Protein AF-A0A1J3HFA8-F1 (afdb_monomer_lite)

Foldseek 3Di:
DQEDDDDLWDWDWDWDADDPVSPDTDIDIDTADSPDSVPDDDDDDDDPPPPDDPVCCCAPNAHQKHFDDDDDPPDDTHIDGDPRHPD

Organism: Noccaea caerulescens (NCBI:txid107243)

InterPro domains:
  IPR001563 Peptidase S10, serine carboxypeptidase [PF00450] (1-87)
  IPR001563 Peptidase S10, serine carboxypeptidase [PTHR11802] (8-87)
  IPR029058 Alpha/Beta hydrolase fold [G3DSA:3.40.50.1820] (1-87)
  IPR029058 Alpha/Beta hydrolase fold [SSF53474] (1-87)

Radius of gyration: 14.94 Å; chains: 1; bounding box: 44×30×34 Å

Secondary structure (DSSP, 8-state):
--SSSS-SS-EEEEEEEESTT--EEEEEEEE--SS-TTTSPP------TTT--THHHHHHTSSSEEE------SSPPPEEE-SS---

Structure (mmCIF, N/CA/C/O backbone):
data_AF-A0A1J3HFA8-F1
#
_entry.id   AF-A0A1J3HFA8-F1
#
loop_
_atom_site.group_PDB
_atom_site.id
_atom_site.type_symbol
_atom_site.label_atom_id
_atom_site.label_alt_id
_atom_site.label_comp_id
_atom_site.label_asym_id
_atom_site.label_entity_id
_atom_site.label_seq_id
_atom_site.pdbx_PDB_ins_code
_atom_site.Cartn_x
_atom_site.Cartn_y
_atom_site.Cartn_z
_atom_site.occupancy
_atom_site.B_iso_or_equiv
_atom_site.auth_seq_id
_atom_site.auth_comp_id
_atom_site.auth_asym_id
_atom_site.auth_atom_id
_atom_site.pdbx_PDB_model_num
ATOM 1 N N . PRO A 1 1 ? 4.088 -11.969 -2.740 1.00 88.81 1 PRO A N 1
ATOM 2 C CA . PRO A 1 1 ? 5.251 -12.706 -3.298 1.00 88.81 1 PRO A CA 1
ATOM 3 C C . PRO A 1 1 ? 6.536 -11.908 -3.074 1.00 88.81 1 PRO A C 1
ATOM 5 O O . PRO A 1 1 ? 6.440 -10.690 -2.992 1.00 88.81 1 PRO A O 1
ATOM 8 N N . GLY A 1 2 ? 7.693 -12.563 -2.959 1.00 93.38 2 GLY A N 1
ATOM 9 C CA . GLY A 1 2 ? 8.981 -11.880 -2.764 1.00 93.38 2 GLY A CA 1
ATOM 10 C C . GLY A 1 2 ? 9.386 -11.648 -1.305 1.00 93.38 2 GLY A C 1
ATOM 11 O O . GLY A 1 2 ? 10.562 -11.434 -1.046 1.00 93.38 2 GLY A O 1
ATOM 12 N N . PHE A 1 3 ? 8.458 -11.743 -0.351 1.00 95.69 3 PHE A N 1
ATOM 13 C CA . PHE A 1 3 ? 8.778 -11.777 1.079 1.00 95.69 3 PHE A CA 1
ATOM 14 C C . PHE A 1 3 ? 9.046 -13.219 1.530 1.00 95.69 3 PHE A C 1
ATOM 16 O O . PHE A 1 3 ? 8.367 -14.143 1.071 1.00 95.69 3 PHE A O 1
ATOM 23 N N . GLU A 1 4 ? 10.029 -13.416 2.406 1.00 95.19 4 GLU A N 1
ATOM 24 C CA . GLU A 1 4 ? 10.367 -14.734 2.946 1.00 95.19 4 GLU A CA 1
ATOM 25 C C . GLU A 1 4 ? 9.440 -15.086 4.120 1.00 95.19 4 GLU A C 1
ATOM 27 O O . GLU A 1 4 ? 9.505 -14.478 5.184 1.00 95.19 4 GLU A O 1
ATOM 32 N N . GLY A 1 5 ? 8.575 -16.086 3.925 1.00 94.81 5 GLY A N 1
ATOM 33 C CA . GLY A 1 5 ? 7.620 -16.535 4.942 1.00 94.81 5 GLY A CA 1
ATOM 34 C C . GLY A 1 5 ? 6.268 -15.801 4.910 1.00 94.81 5 GLY A C 1
ATOM 35 O O . GLY A 1 5 ? 5.941 -15.136 3.921 1.00 94.81 5 GLY A O 1
ATOM 36 N N . PRO A 1 6 ? 5.427 -15.981 5.947 1.00 94.94 6 PRO A N 1
ATOM 37 C CA . PRO A 1 6 ? 4.166 -15.255 6.075 1.00 94.94 6 PRO A CA 1
ATOM 38 C C . PRO A 1 6 ? 4.419 -13.769 6.350 1.00 94.94 6 PRO A C 1
ATOM 40 O O . PRO A 1 6 ? 5.428 -13.406 6.950 1.00 94.94 6 PRO A O 1
ATOM 43 N N . LEU A 1 7 ? 3.484 -12.912 5.936 1.00 95.31 7 LEU A N 1
ATOM 44 C CA . LEU A 1 7 ? 3.546 -11.489 6.265 1.00 95.31 7 LEU A CA 1
ATOM 45 C C . LEU A 1 7 ? 3.502 -11.298 7.793 1.00 95.31 7 LEU A C 1
ATOM 47 O O . LEU A 1 7 ? 2.699 -11.966 8.448 1.00 95.31 7 LEU A O 1
ATOM 51 N N . PRO A 1 8 ? 4.322 -10.396 8.363 1.00 93.38 8 PRO A N 1
ATOM 52 C CA . PRO A 1 8 ? 4.333 -10.136 9.803 1.00 93.38 8 PRO A CA 1
ATOM 53 C C . PRO A 1 8 ? 3.164 -9.249 10.269 1.00 93.38 8 PRO A C 1
ATOM 55 O O . PRO A 1 8 ? 3.069 -8.948 11.452 1.00 93.38 8 PRO A O 1
ATOM 58 N N . PHE A 1 9 ? 2.272 -8.859 9.355 1.00 95.62 9 PHE A N 1
ATOM 59 C CA . PHE A 1 9 ? 1.102 -8.015 9.589 1.00 95.62 9 PHE A CA 1
ATOM 60 C C . PHE A 1 9 ? -0.115 -8.556 8.832 1.00 95.62 9 PHE A C 1
ATOM 62 O O . PHE A 1 9 ? 0.005 -9.312 7.861 1.00 95.62 9 PHE A O 1
ATOM 69 N N . GLU A 1 10 ? -1.303 -8.131 9.255 1.00 97.62 10 GLU A N 1
ATOM 70 C CA . GLU A 1 10 ? -2.552 -8.431 8.563 1.00 97.62 10 GLU A CA 1
ATOM 71 C C . GLU A 1 10 ? -2.772 -7.443 7.413 1.00 97.62 10 GLU A C 1
ATOM 73 O O . GLU A 1 10 ? -2.855 -6.231 7.621 1.00 97.62 10 GLU A O 1
ATOM 78 N N . LEU A 1 11 ? -2.875 -7.981 6.197 1.00 97.12 11 LEU A N 1
ATOM 79 C CA . LEU A 1 11 ? -3.111 -7.235 4.967 1.00 97.12 11 LEU A CA 1
ATOM 80 C C . LEU A 1 11 ? -4.425 -7.678 4.333 1.00 97.12 11 LEU A C 1
ATOM 82 O O . LEU A 1 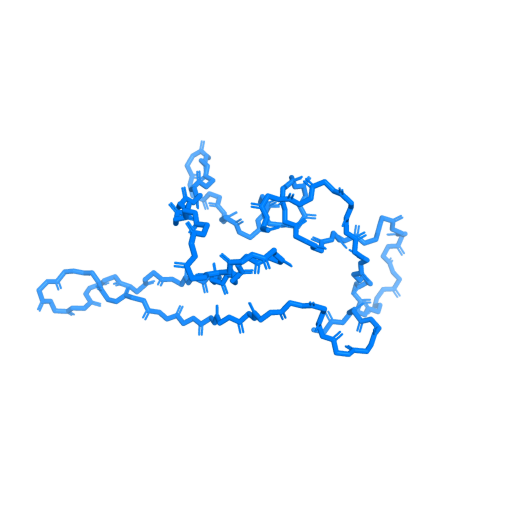11 ? -4.624 -8.860 4.052 1.00 97.12 11 LEU A O 1
ATOM 86 N N . GLU A 1 12 ? -5.262 -6.705 4.012 1.00 98.06 12 GLU A N 1
ATOM 87 C CA . GLU A 1 12 ? -6.457 -6.876 3.202 1.00 98.06 12 GLU A CA 1
ATOM 88 C C . GLU A 1 12 ? -6.341 -6.025 1.936 1.00 98.06 12 GLU A C 1
ATOM 90 O O . GLU A 1 12 ? -5.855 -4.894 1.954 1.00 98.06 12 GLU A O 1
ATOM 95 N N . THR A 1 13 ? -6.789 -6.570 0.811 1.00 98.19 13 THR A N 1
ATOM 96 C CA . THR A 1 13 ? -6.833 -5.851 -0.465 1.00 98.19 13 THR A CA 1
ATOM 97 C C . THR A 1 13 ? -8.183 -6.054 -1.116 1.00 98.19 13 THR A C 1
ATOM 99 O O . THR A 1 13 ? -8.728 -7.158 -1.059 1.00 98.19 13 THR A O 1
ATOM 102 N N . GLY A 1 14 ? -8.686 -5.040 -1.803 1.00 98.25 14 GLY A N 1
ATOM 103 C CA . GLY A 1 14 ? -9.965 -5.131 -2.491 1.00 98.25 14 GLY A CA 1
ATOM 104 C C . GLY A 1 14 ? -10.227 -3.926 -3.376 1.00 98.25 14 GLY A C 1
ATOM 105 O O . GLY A 1 14 ? -9.332 -3.119 -3.630 1.00 98.25 14 GLY A O 1
ATOM 106 N N . TYR A 1 15 ? -11.470 -3.821 -3.835 1.00 97.44 15 TYR A N 1
ATOM 107 C CA . TYR A 1 15 ? -11.959 -2.695 -4.619 1.00 97.44 15 TYR A CA 1
ATOM 108 C C . TYR A 1 15 ? -13.125 -2.027 -3.895 1.00 97.44 15 TYR A C 1
ATOM 110 O O . TYR A 1 15 ? -13.962 -2.705 -3.300 1.00 97.44 15 TYR A O 1
ATOM 118 N N . ILE A 1 16 ? -13.161 -0.699 -3.951 1.00 96.06 16 IL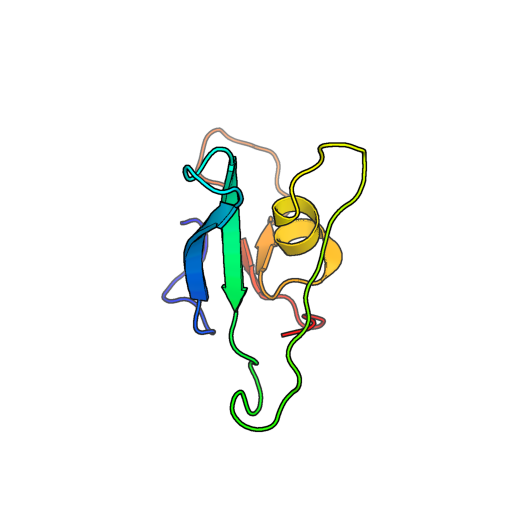E A N 1
ATOM 119 C CA . ILE A 1 16 ? -14.276 0.125 -3.490 1.00 96.06 16 ILE A CA 1
ATOM 120 C C . ILE A 1 16 ? -14.895 0.784 -4.720 1.00 96.06 16 ILE A C 1
ATOM 122 O O . ILE A 1 16 ? -14.210 1.513 -5.444 1.00 96.06 16 ILE A O 1
ATOM 126 N N . SER A 1 17 ? -16.183 0.530 -4.938 1.00 96.88 17 SER A N 1
ATOM 127 C CA . SER A 1 17 ? -16.969 1.197 -5.970 1.00 96.88 17 SER A CA 1
ATOM 128 C C . SER A 1 17 ? -17.266 2.646 -5.606 1.00 96.88 17 SER A C 1
ATOM 130 O O . SER A 1 17 ? -17.620 2.951 -4.466 1.00 96.88 17 SER A O 1
ATOM 132 N N . ILE A 1 18 ? -17.163 3.541 -6.585 1.00 94.88 18 ILE A N 1
ATOM 133 C CA . ILE A 1 18 ? -17.466 4.964 -6.442 1.00 94.88 18 ILE A CA 1
ATOM 134 C C . ILE A 1 18 ? -18.316 5.410 -7.633 1.00 94.88 18 ILE A C 1
ATOM 136 O O . ILE A 1 18 ? -17.967 5.144 -8.782 1.00 94.88 18 ILE A O 1
ATOM 140 N N . GLY A 1 19 ? -19.410 6.115 -7.335 1.00 94.88 19 GLY A N 1
ATOM 141 C CA . GLY A 1 19 ? -20.430 6.531 -8.304 1.00 94.88 19 GLY A CA 1
ATOM 142 C C . GLY A 1 19 ? -21.752 5.784 -8.108 1.00 94.88 19 GLY A C 1
ATOM 143 O O . GLY A 1 19 ? -21.800 4.783 -7.398 1.00 94.88 19 GLY A O 1
ATOM 144 N N . GLU A 1 20 ? -22.832 6.288 -8.710 1.00 88.62 20 GLU A N 1
ATOM 145 C CA . GLU A 1 20 ? -24.179 5.700 -8.575 1.00 88.62 20 GLU A CA 1
ATOM 146 C C . GLU A 1 20 ? -24.301 4.325 -9.260 1.00 88.62 20 GLU A C 1
ATOM 148 O O . GLU A 1 20 ? -25.126 3.511 -8.852 1.00 88.62 20 GLU A O 1
ATOM 153 N N . GLU A 1 21 ? -23.443 4.043 -10.247 1.00 90.44 21 GLU A N 1
ATOM 154 C CA . GLU A 1 21 ? -23.417 2.790 -11.017 1.00 90.44 21 GLU A CA 1
ATOM 155 C C . GLU A 1 21 ? -22.033 2.116 -11.007 1.00 90.44 21 GLU A C 1
ATOM 157 O O . GLU A 1 21 ? -21.599 1.553 -12.010 1.00 90.44 21 GLU A O 1
ATOM 162 N N . ASP A 1 22 ? -21.306 2.193 -9.886 1.00 90.19 22 ASP A N 1
ATOM 163 C CA . ASP A 1 22 ? -19.978 1.572 -9.744 1.00 90.19 22 ASP A CA 1
ATOM 164 C C . ASP A 1 22 ? -18.953 2.031 -10.812 1.00 90.19 22 ASP A C 1
ATOM 166 O O . ASP A 1 22 ? -18.016 1.296 -11.143 1.00 90.19 22 ASP A O 1
ATOM 170 N N . GLU A 1 23 ? -19.121 3.255 -11.335 1.00 94.06 23 GLU A N 1
ATOM 171 C CA . GLU A 1 23 ? -18.380 3.823 -12.476 1.00 94.06 23 GLU A CA 1
ATOM 172 C C . GLU A 1 23 ? -16.857 3.733 -12.321 1.00 94.06 23 GLU A C 1
ATOM 174 O O . GLU A 1 23 ? -16.125 3.545 -13.297 1.00 94.06 23 GLU A O 1
ATOM 179 N N . VAL A 1 24 ? -16.374 3.874 -11.085 1.00 95.81 24 VAL A N 1
ATOM 180 C CA . VAL A 1 24 ? -14.958 3.784 -10.739 1.00 95.81 24 VAL A CA 1
ATOM 181 C C . VAL A 1 24 ? -14.753 2.720 -9.670 1.00 95.81 24 VAL A C 1
ATOM 183 O O . VAL A 1 24 ? -15.412 2.719 -8.635 1.00 95.81 24 VAL A O 1
ATOM 186 N N . GLN A 1 25 ? -13.767 1.854 -9.892 1.00 96.88 25 GLN A N 1
ATOM 187 C CA . GLN A 1 25 ? -13.301 0.866 -8.923 1.00 96.88 25 GLN A CA 1
ATOM 188 C C . GLN A 1 25 ? -11.933 1.287 -8.384 1.00 96.88 25 GLN A C 1
ATOM 190 O O . GLN A 1 25 ? -10.926 1.200 -9.090 1.00 96.88 25 GLN A O 1
ATOM 195 N N . MET A 1 26 ? -11.878 1.746 -7.134 1.00 96.50 26 MET A N 1
ATOM 196 C CA . MET A 1 26 ? -10.616 2.082 -6.473 1.00 96.50 26 MET A CA 1
ATOM 197 C C . MET A 1 26 ? -10.045 0.863 -5.757 1.00 96.50 26 MET A C 1
ATOM 199 O O . MET A 1 26 ? -10.653 0.339 -4.828 1.00 96.50 26 MET A O 1
ATOM 203 N N . PHE A 1 27 ? -8.859 0.428 -6.176 1.00 97.94 27 PHE A N 1
ATOM 204 C CA . PHE A 1 27 ? -8.120 -0.629 -5.494 1.00 97.94 27 PHE A CA 1
ATOM 205 C C . PHE A 1 27 ? -7.445 -0.103 -4.220 1.00 97.94 27 PHE A C 1
ATOM 207 O O . PHE A 1 27 ? -6.855 0.979 -4.249 1.00 97.94 27 PHE A O 1
ATOM 214 N N . TYR A 1 28 ? -7.467 -0.878 -3.133 1.00 97.94 28 TYR A N 1
ATOM 215 C CA . TYR A 1 28 ? -6.833 -0.504 -1.865 1.00 97.94 28 TYR A CA 1
ATOM 216 C C . TYR A 1 28 ? -5.909 -1.590 -1.299 1.00 97.94 28 TYR A C 1
ATOM 218 O O . TYR A 1 28 ? -6.107 -2.786 -1.517 1.00 97.94 28 TYR A O 1
ATOM 226 N N . TYR A 1 29 ? -4.930 -1.136 -0.510 1.00 98.06 29 TYR A N 1
ATOM 227 C CA . TYR A 1 29 ? -4.168 -1.938 0.446 1.00 98.06 29 TYR A CA 1
ATOM 228 C C . TYR A 1 29 ? -4.519 -1.438 1.850 1.00 98.06 29 TYR A C 1
ATOM 230 O O . TYR A 1 29 ? -4.277 -0.272 2.154 1.00 98.06 29 TYR A O 1
ATOM 238 N N . PHE A 1 30 ? -5.099 -2.293 2.687 1.00 98.12 30 PHE A N 1
ATOM 239 C CA . PHE A 1 30 ? -5.394 -1.995 4.085 1.00 98.12 30 PHE A CA 1
ATOM 240 C C . PHE A 1 30 ? -4.515 -2.864 4.973 1.00 98.12 30 PHE A C 1
ATOM 242 O O . PHE A 1 30 ? -4.587 -4.090 4.916 1.00 98.12 30 PHE A O 1
ATOM 249 N N . ILE A 1 31 ? -3.672 -2.222 5.773 1.00 98.12 31 ILE A N 1
ATOM 250 C CA . ILE A 1 31 ? -2.781 -2.892 6.713 1.00 98.12 31 ILE A CA 1
ATOM 251 C C . ILE A 1 31 ? -3.236 -2.500 8.108 1.00 98.12 31 ILE A C 1
ATOM 253 O O . ILE A 1 31 ? -3.337 -1.311 8.414 1.00 98.12 31 ILE A O 1
ATOM 257 N N . LYS A 1 32 ? -3.559 -3.499 8.931 1.00 98.25 32 LYS A N 1
ATOM 258 C CA . LYS A 1 32 ? -3.896 -3.259 10.337 1.00 98.25 32 LYS A CA 1
ATOM 259 C C . LYS A 1 32 ? -2.657 -2.793 11.082 1.00 98.25 32 LYS A C 1
ATOM 261 O O . LYS A 1 32 ? -1.550 -3.199 10.731 1.00 98.25 32 LYS A O 1
ATOM 266 N N . SER A 1 33 ? -2.861 -1.989 12.123 1.00 97.81 33 SER A N 1
ATOM 267 C CA . SER A 1 33 ? -1.728 -1.530 12.912 1.00 97.81 33 SER A CA 1
ATOM 268 C C . SER A 1 33 ? -0.947 -2.696 13.520 1.00 97.81 33 SER A C 1
ATOM 270 O O . SER A 1 33 ? -1.546 -3.661 14.004 1.00 97.81 33 SER A O 1
ATOM 272 N N . GLU A 1 34 ? 0.381 -2.591 13.505 1.00 95.75 34 GLU A N 1
ATOM 273 C CA . GLU A 1 34 ? 1.300 -3.585 14.069 1.00 95.75 34 GLU A CA 1
ATOM 274 C C . GLU A 1 34 ? 1.341 -3.534 15.612 1.00 95.75 34 GLU A C 1
ATOM 276 O O . GLU A 1 34 ? 1.895 -4.436 16.243 1.00 95.75 34 GLU A O 1
ATOM 281 N N . ASN A 1 35 ? 0.732 -2.509 16.231 1.00 95.38 35 ASN A N 1
ATOM 282 C CA . ASN A 1 35 ? 0.662 -2.327 17.683 1.00 95.38 35 ASN A CA 1
ATOM 283 C C . ASN A 1 35 ? -0.700 -2.741 18.279 1.00 95.38 35 ASN A C 1
ATOM 285 O O . ASN A 1 35 ? -0.835 -3.852 18.794 1.00 95.38 35 ASN A O 1
ATOM 289 N N . ASN A 1 36 ? -1.713 -1.870 18.247 1.00 97.06 36 ASN A N 1
ATOM 290 C CA . ASN A 1 36 ? -3.054 -2.156 18.754 1.00 97.06 36 ASN A CA 1
ATOM 291 C C . ASN A 1 36 ? -4.124 -1.688 17.753 1.00 97.06 36 ASN A C 1
ATOM 293 O O . ASN A 1 36 ? -4.686 -0.601 17.902 1.00 97.06 36 ASN A O 1
ATOM 297 N N . PRO A 1 37 ? -4.495 -2.530 16.771 1.00 97.00 37 PRO A N 1
ATOM 298 C CA . PRO A 1 37 ? -5.392 -2.139 15.685 1.00 97.00 37 PRO A CA 1
ATOM 299 C C . PRO A 1 37 ? -6.830 -1.812 16.117 1.00 97.00 37 PRO A C 1
ATOM 301 O O . PRO A 1 37 ? -7.612 -1.366 15.283 1.00 97.00 37 PRO A O 1
ATOM 304 N N . GLN A 1 38 ? -7.207 -2.061 17.377 1.00 97.38 38 GLN A N 1
ATOM 305 C CA . GLN A 1 38 ? -8.521 -1.682 17.911 1.00 97.38 38 GLN A CA 1
ATOM 306 C C . GLN A 1 38 ? -8.550 -0.253 18.474 1.00 97.38 38 GLN A C 1
ATOM 308 O O . GLN A 1 38 ? -9.624 0.336 18.554 1.00 97.38 38 GLN A O 1
ATOM 313 N N . GLU A 1 39 ? -7.395 0.293 18.860 1.00 98.44 39 GLU A N 1
ATOM 314 C CA . GLU A 1 39 ? -7.273 1.610 19.507 1.00 98.44 39 GLU A CA 1
ATOM 315 C C . GLU A 1 39 ? -6.493 2.616 18.647 1.00 98.44 39 GLU A C 1
ATOM 317 O O . GLU A 1 39 ? -6.718 3.824 18.739 1.00 98.44 39 GLU A O 1
ATOM 322 N N . ASP A 1 40 ? -5.574 2.128 17.810 1.00 98.44 40 ASP A N 1
ATOM 323 C CA . ASP A 1 40 ? -4.745 2.958 16.942 1.00 98.44 40 ASP A CA 1
ATOM 324 C C . ASP A 1 40 ? -5.584 3.584 15.803 1.00 98.44 40 ASP A C 1
ATOM 326 O O . ASP A 1 40 ? -6.573 3.002 15.342 1.00 98.44 40 ASP A O 1
ATOM 330 N N . PRO A 1 41 ? -5.244 4.805 15.346 1.00 98.25 41 PRO A N 1
ATOM 331 C CA . PRO A 1 41 ? -6.080 5.558 14.415 1.00 98.25 41 PRO A CA 1
ATOM 332 C C . PRO A 1 41 ? -6.084 4.969 12.998 1.00 98.25 41 PRO A C 1
ATOM 334 O O . PRO A 1 41 ? -5.119 4.359 12.545 1.00 98.25 41 PRO A O 1
ATOM 337 N N . LEU A 1 42 ? -7.145 5.266 12.241 1.00 97.88 42 LEU A N 1
ATOM 338 C CA . LEU A 1 42 ? -7.192 4.997 10.804 1.00 97.88 42 LEU A CA 1
ATOM 339 C C . LEU A 1 42 ? -6.473 6.106 10.020 1.00 97.88 42 LEU A C 1
ATOM 341 O O . LEU A 1 42 ? -6.840 7.279 10.115 1.00 97.88 42 LEU A O 1
ATOM 345 N N . LEU A 1 43 ? -5.502 5.722 9.189 1.00 97.50 43 LEU A N 1
ATOM 346 C CA . LEU A 1 43 ? -4.790 6.613 8.273 1.00 97.50 43 LEU A CA 1
ATOM 347 C C . LEU A 1 43 ? -5.123 6.268 6.815 1.00 97.50 43 LEU A C 1
ATOM 349 O O . LEU A 1 43 ? -4.999 5.120 6.398 1.00 97.50 43 LEU A O 1
ATOM 353 N N . ILE A 1 44 ? -5.488 7.277 6.020 1.00 97.38 44 ILE A N 1
ATOM 354 C CA . ILE A 1 44 ? -5.634 7.153 4.563 1.00 97.38 44 ILE A CA 1
ATOM 355 C C . ILE A 1 44 ? -4.453 7.856 3.898 1.00 97.38 44 ILE A C 1
ATOM 357 O O . ILE A 1 44 ? -4.222 9.042 4.136 1.00 97.38 44 ILE A O 1
ATOM 361 N N . TRP A 1 45 ? -3.734 7.136 3.036 1.00 97.69 45 TRP A N 1
ATOM 362 C CA . TRP A 1 45 ? -2.604 7.674 2.283 1.00 97.69 45 TRP A CA 1
ATOM 363 C C . TRP A 1 45 ? -2.877 7.700 0.777 1.00 97.69 45 TRP A C 1
ATOM 365 O O . TRP A 1 45 ? -3.220 6.684 0.166 1.00 97.69 45 TRP A O 1
ATOM 375 N N . LEU A 1 46 ? -2.686 8.869 0.165 1.00 96.88 46 LEU A N 1
ATOM 376 C CA . LEU A 1 46 ? -2.902 9.103 -1.261 1.00 96.88 46 LEU A CA 1
ATOM 377 C C . LEU A 1 46 ? -1.626 9.667 -1.883 1.00 96.88 46 LEU A C 1
ATOM 379 O O . LEU A 1 46 ? -1.243 10.805 -1.613 1.00 96.88 46 LEU A O 1
ATOM 383 N N . THR A 1 47 ? -0.976 8.878 -2.736 1.00 97.38 47 THR A N 1
ATOM 384 C CA . THR A 1 47 ? 0.161 9.361 -3.522 1.00 97.38 47 THR A CA 1
ATOM 385 C C . THR A 1 47 ? -0.330 10.298 -4.627 1.00 97.38 47 THR A C 1
ATOM 387 O O . THR A 1 47 ? -1.360 10.065 -5.256 1.00 97.38 47 THR A O 1
ATOM 390 N N . GLY A 1 48 ? 0.411 11.387 -4.844 1.00 95.25 48 GLY A N 1
ATOM 391 C CA . GLY A 1 48 ? 0.085 12.413 -5.833 1.00 95.25 48 GLY A CA 1
ATOM 392 C C . GLY A 1 48 ? 0.476 12.042 -7.269 1.00 95.25 48 GLY A C 1
ATOM 393 O O . GLY A 1 48 ? 0.146 10.979 -7.786 1.00 95.25 48 GLY A O 1
ATOM 394 N N . GLY A 1 49 ? 1.154 12.962 -7.954 1.00 91.75 49 GLY A N 1
ATOM 395 C CA . GLY A 1 49 ? 1.496 12.841 -9.371 1.00 91.75 49 GLY A CA 1
ATOM 396 C C . GLY A 1 49 ? 1.058 14.081 -10.140 1.00 91.75 49 GLY A C 1
ATOM 397 O O . GLY A 1 49 ? 1.740 15.103 -10.024 1.00 91.75 49 GLY A O 1
ATOM 398 N N . PRO A 1 50 ? -0.052 14.030 -10.907 1.00 93.50 50 PRO A N 1
ATOM 399 C CA . PRO A 1 50 ? -1.226 13.138 -10.786 1.00 93.50 50 PRO A CA 1
ATOM 400 C C . PRO A 1 50 ? -1.094 11.742 -11.427 1.00 93.50 50 PRO A C 1
ATOM 402 O O . PRO A 1 50 ? -0.366 11.566 -12.398 1.00 93.50 50 PRO A O 1
ATOM 405 N N . GLY A 1 51 ? -1.855 10.765 -10.914 1.00 93.69 51 GLY A N 1
ATOM 406 C CA . GLY A 1 51 ? -1.993 9.419 -11.497 1.00 93.69 51 GLY A CA 1
ATOM 407 C C . GLY A 1 51 ? -0.997 8.366 -10.996 1.00 93.69 51 GLY A C 1
ATOM 408 O O . GLY A 1 51 ? -1.045 7.225 -11.455 1.00 93.69 51 GLY A O 1
ATOM 409 N N . CYS A 1 52 ? -0.106 8.710 -10.062 1.00 96.50 52 CYS A N 1
ATOM 410 C CA . CYS A 1 52 ? 0.796 7.731 -9.462 1.00 96.50 52 CYS A CA 1
ATOM 411 C C . CYS A 1 52 ? 0.037 6.822 -8.483 1.00 96.50 52 CYS A C 1
ATOM 413 O O . CYS A 1 52 ? -0.872 7.254 -7.780 1.00 96.50 52 CYS A O 1
ATOM 415 N N . SER A 1 53 ? 0.432 5.551 -8.416 1.00 97.19 53 SER A N 1
ATOM 416 C CA . SER A 1 53 ? -0.174 4.585 -7.495 1.00 97.19 53 SER A CA 1
ATOM 417 C C . SER A 1 53 ? 0.3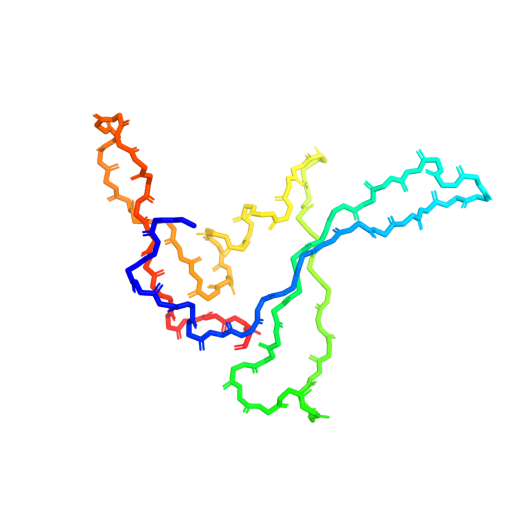23 4.783 -6.061 1.00 97.19 53 SER A C 1
ATOM 419 O O . SER A 1 53 ? 1.531 4.888 -5.846 1.00 97.19 53 SER A O 1
ATOM 421 N N . SER A 1 54 ? -0.579 4.702 -5.075 1.00 97.56 54 SER A N 1
ATOM 422 C CA . SER A 1 54 ? -0.209 4.647 -3.648 1.00 97.56 54 SER A CA 1
ATOM 423 C C . SER A 1 54 ? 0.628 3.420 -3.266 1.00 97.56 54 SER A C 1
ATOM 425 O O . SER A 1 54 ? 1.282 3.434 -2.227 1.00 97.56 54 SER A O 1
ATOM 427 N N . LEU A 1 55 ? 0.691 2.385 -4.117 1.00 96.56 55 LEU A N 1
ATOM 428 C CA . LEU A 1 55 ? 1.629 1.272 -3.933 1.00 96.56 55 LEU A CA 1
ATOM 429 C C . LEU A 1 55 ? 3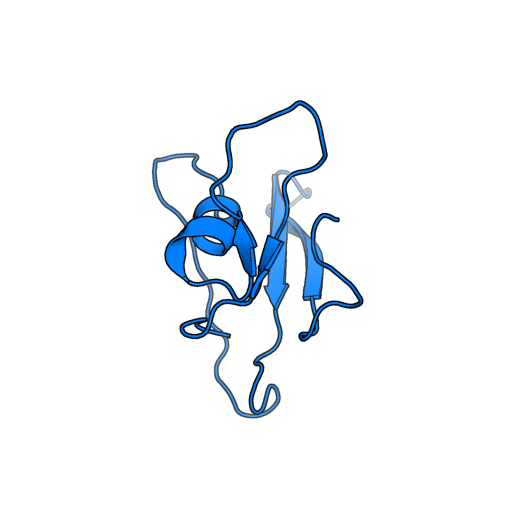.090 1.747 -3.923 1.00 96.56 55 LEU A C 1
ATOM 431 O O . LEU A 1 55 ? 3.933 1.125 -3.282 1.00 96.56 55 LEU A O 1
ATOM 435 N N . PHE A 1 56 ? 3.393 2.851 -4.614 1.00 96.31 56 PHE A N 1
ATOM 436 C CA . PHE A 1 56 ? 4.725 3.445 -4.586 1.00 96.31 56 PHE A CA 1
ATOM 437 C C . PHE A 1 56 ? 5.118 3.842 -3.159 1.00 96.31 56 PHE A C 1
ATOM 439 O O . PHE A 1 56 ? 6.138 3.374 -2.663 1.00 96.31 56 PHE A O 1
ATOM 446 N N . ALA A 1 57 ? 4.280 4.622 -2.472 1.00 96.88 57 ALA A N 1
ATOM 447 C CA . ALA A 1 57 ? 4.566 5.034 -1.102 1.00 96.88 57 ALA A CA 1
ATOM 448 C C . ALA A 1 57 ? 4.638 3.840 -0.143 1.00 96.88 57 ALA A C 1
ATOM 450 O O . ALA A 1 57 ? 5.521 3.785 0.712 1.00 96.88 57 ALA A O 1
ATOM 451 N N . LEU A 1 58 ? 3.779 2.837 -0.349 1.00 96.56 58 LEU A N 1
ATOM 452 C CA . LEU A 1 58 ? 3.803 1.620 0.455 1.00 96.56 58 LEU A CA 1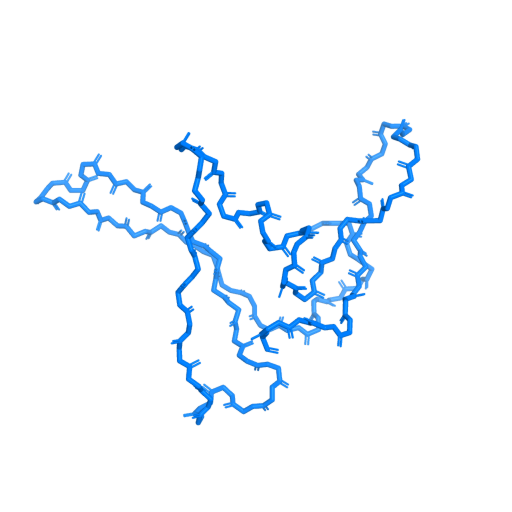
ATOM 453 C C . LEU A 1 58 ? 5.153 0.883 0.365 1.00 96.56 58 LEU A C 1
ATOM 455 O O . LEU A 1 58 ? 5.627 0.382 1.373 1.00 96.56 58 LEU A O 1
ATOM 459 N N . LEU A 1 59 ? 5.781 0.818 -0.815 1.00 95.81 59 LEU A N 1
ATOM 460 C CA . LEU A 1 59 ? 7.029 0.064 -1.020 1.00 95.81 59 LEU A CA 1
ATOM 461 C C . LEU A 1 59 ? 8.313 0.894 -0.887 1.00 95.81 59 LEU A C 1
ATOM 463 O O . LEU A 1 59 ? 9.390 0.315 -0.734 1.00 95.81 59 LEU A O 1
ATOM 467 N N . PHE A 1 60 ? 8.227 2.220 -1.012 1.00 95.00 60 PHE A N 1
ATOM 468 C CA . PHE A 1 60 ? 9.398 3.101 -1.098 1.00 95.00 60 PHE A CA 1
ATOM 469 C C . PHE A 1 60 ? 9.438 4.210 -0.048 1.00 95.00 60 PHE A C 1
ATOM 471 O O . PHE A 1 60 ? 10.481 4.845 0.099 1.00 95.00 60 PHE A O 1
ATOM 478 N N . GLU A 1 61 ? 8.341 4.455 0.667 1.00 96.19 61 GLU A N 1
ATOM 479 C CA . GLU A 1 61 ? 8.248 5.541 1.641 1.00 96.19 61 GLU A CA 1
ATOM 480 C C . GLU A 1 61 ? 7.985 4.990 3.047 1.00 96.19 61 GLU A C 1
ATOM 482 O O . GLU A 1 61 ? 8.917 4.895 3.843 1.00 96.19 61 GLU A O 1
ATOM 487 N N . ASN A 1 62 ? 6.743 4.618 3.365 1.00 96.88 62 ASN A N 1
ATOM 488 C CA . ASN A 1 62 ? 6.281 4.467 4.751 1.00 96.88 62 ASN A CA 1
ATOM 489 C C . ASN A 1 62 ? 5.575 3.141 5.074 1.00 96.88 62 ASN A C 1
ATOM 491 O O . ASN A 1 62 ? 4.997 3.015 6.154 1.00 96.88 62 ASN A O 1
ATOM 495 N N . GLY A 1 63 ? 5.594 2.160 4.170 1.00 97.44 63 GLY A N 1
ATOM 496 C CA . GLY A 1 63 ? 4.982 0.860 4.436 1.00 97.44 63 GLY A CA 1
ATOM 497 C C . GLY A 1 63 ? 5.878 -0.119 5.206 1.00 97.44 63 GLY A C 1
ATOM 498 O O . GLY A 1 63 ? 7.091 0.088 5.337 1.00 97.44 63 GLY A O 1
ATOM 499 N N . PRO A 1 64 ? 5.292 -1.238 5.668 1.00 97.12 64 PRO A N 1
ATOM 500 C CA . PRO A 1 64 ? 5.983 -2.236 6.488 1.00 97.12 64 PRO A CA 1
ATOM 501 C C . PRO A 1 64 ? 6.923 -3.141 5.690 1.00 97.12 64 PRO A C 1
ATOM 503 O O . PRO A 1 64 ? 7.760 -3.834 6.269 1.00 97.12 64 PRO A O 1
ATOM 506 N N . LEU A 1 65 ? 6.813 -3.133 4.357 1.00 96.44 65 LEU A N 1
ATOM 507 C CA . LEU A 1 65 ? 7.719 -3.830 3.450 1.00 96.44 65 LEU A CA 1
ATOM 508 C C . LEU A 1 65 ? 8.316 -2.865 2.436 1.00 96.44 65 LEU A C 1
ATOM 510 O O . LEU A 1 65 ? 7.613 -2.027 1.882 1.00 96.44 65 LEU A O 1
ATOM 514 N N . ALA A 1 66 ? 9.586 -3.076 2.115 1.00 95.75 66 ALA A N 1
ATOM 515 C CA . ALA A 1 66 ? 10.277 -2.390 1.039 1.00 95.75 66 ALA A CA 1
ATOM 516 C C . ALA A 1 66 ? 10.807 -3.380 0.002 1.00 95.75 66 ALA A C 1
ATOM 518 O O . ALA A 1 66 ? 11.119 -4.536 0.307 1.00 95.75 66 ALA A O 1
ATOM 519 N N . LEU A 1 67 ? 10.955 -2.904 -1.233 1.00 95.06 67 LEU A N 1
ATOM 520 C CA . LEU A 1 67 ? 11.711 -3.628 -2.248 1.00 95.06 67 LEU A CA 1
ATOM 521 C C . LEU A 1 67 ? 13.189 -3.652 -1.866 1.00 95.06 67 LEU A C 1
ATOM 523 O O . LEU A 1 67 ? 13.800 -2.621 -1.582 1.00 95.06 67 LEU A O 1
ATOM 527 N N . LYS A 1 68 ? 13.789 -4.840 -1.896 1.00 94.31 68 LYS A N 1
ATOM 528 C CA . LYS A 1 68 ? 15.231 -4.975 -1.738 1.00 94.31 68 LYS A CA 1
ATOM 529 C C . LYS A 1 68 ? 15.915 -4.429 -2.990 1.00 94.31 68 LYS A C 1
ATOM 531 O O . LYS A 1 68 ? 15.714 -4.940 -4.090 1.00 94.31 68 LYS A O 1
ATOM 536 N N . PHE A 1 69 ? 16.733 -3.394 -2.823 1.00 91.31 69 PHE A N 1
ATOM 537 C CA . PHE A 1 69 ? 17.467 -2.783 -3.928 1.00 91.31 69 PHE A CA 1
ATOM 538 C C . PHE A 1 69 ? 18.634 -3.671 -4.362 1.00 91.31 69 PHE A C 1
ATOM 540 O O . PHE A 1 69 ? 19.735 -3.610 -3.819 1.00 91.31 69 PHE A O 1
ATOM 547 N N . GLU A 1 70 ? 18.375 -4.504 -5.361 1.00 93.19 70 GLU A N 1
ATOM 548 C CA . GLU A 1 70 ? 19.356 -5.364 -6.010 1.00 93.19 70 GLU A CA 1
ATOM 549 C C . GLU A 1 70 ? 19.221 -5.267 -7.536 1.00 93.19 70 GLU A C 1
ATOM 551 O O . GLU A 1 70 ? 18.190 -4.844 -8.063 1.00 93.19 70 GLU A O 1
ATOM 556 N N . VAL A 1 71 ? 20.292 -5.598 -8.264 1.00 93.94 71 VAL A N 1
ATOM 557 C CA . VAL A 1 71 ? 20.265 -5.574 -9.733 1.00 93.94 71 VAL A CA 1
ATOM 558 C C . VAL A 1 71 ? 19.250 -6.604 -10.218 1.00 93.94 71 VAL A C 1
ATOM 560 O O . VAL A 1 71 ? 19.361 -7.786 -9.891 1.00 93.94 71 VAL A O 1
ATOM 563 N N . TYR A 1 72 ? 18.278 -6.158 -11.017 1.00 92.25 72 TYR A N 1
ATOM 564 C CA . TYR A 1 72 ? 17.249 -7.040 -11.552 1.00 92.25 72 TYR A CA 1
ATOM 565 C C . TYR A 1 72 ? 17.873 -8.118 -12.445 1.00 92.25 72 TYR A C 1
ATOM 567 O O . TYR A 1 72 ? 18.492 -7.821 -13.466 1.00 92.25 72 TYR A O 1
ATOM 575 N N . ASN A 1 73 ? 17.699 -9.376 -12.049 1.00 93.81 73 ASN A N 1
ATOM 576 C CA . ASN A 1 73 ? 18.267 -10.552 -12.712 1.00 93.81 73 ASN A CA 1
ATOM 577 C C . ASN A 1 73 ? 17.201 -11.401 -13.437 1.00 93.81 73 ASN A C 1
ATOM 579 O O . ASN A 1 73 ? 17.496 -12.511 -13.874 1.00 93.81 73 ASN A O 1
ATOM 583 N N . GLY A 1 74 ? 15.962 -10.904 -13.539 1.00 93.94 74 GLY A N 1
ATOM 584 C CA . GLY A 1 74 ? 14.827 -11.638 -14.105 1.00 93.94 74 GLY A CA 1
ATOM 585 C C . GLY A 1 74 ? 13.996 -12.434 -13.091 1.00 93.94 74 GLY A C 1
ATOM 586 O O . GLY A 1 74 ? 12.928 -12.922 -13.457 1.00 93.94 74 GLY A O 1
ATOM 587 N N . SER A 1 75 ? 14.431 -12.566 -11.833 1.00 93.25 75 SER A N 1
ATOM 588 C CA . SER A 1 75 ? 13.648 -13.225 -10.782 1.00 93.25 75 SER A CA 1
ATOM 589 C C . SER A 1 75 ? 12.553 -12.320 -10.219 1.00 93.25 75 SER A C 1
ATOM 591 O O . SER A 1 75 ? 12.488 -11.124 -10.502 1.00 93.25 75 SER A O 1
ATOM 593 N N . LEU A 1 76 ? 11.689 -12.888 -9.375 1.00 93.25 76 LEU A N 1
ATOM 594 C CA . LEU A 1 76 ? 10.777 -12.089 -8.559 1.00 93.25 76 LEU A CA 1
ATOM 595 C C . LEU A 1 76 ? 11.586 -11.119 -7.677 1.00 93.25 76 LEU A C 1
ATOM 597 O O . LEU A 1 76 ? 12.586 -11.553 -7.098 1.00 93.25 76 LEU A O 1
ATOM 601 N N . PRO A 1 77 ? 11.173 -9.843 -7.560 1.00 93.81 77 PRO A N 1
ATOM 602 C CA . PRO A 1 77 ? 11.790 -8.913 -6.624 1.00 93.81 77 PRO A CA 1
ATOM 603 C C . PRO A 1 77 ? 11.638 -9.398 -5.182 1.00 93.81 77 PRO A C 1
ATOM 605 O O . PRO A 1 77 ? 10.557 -9.843 -4.786 1.00 93.81 77 PRO A O 1
ATOM 608 N N . SER A 1 78 ? 12.709 -9.283 -4.401 1.00 95.50 78 SER A N 1
ATOM 609 C CA . SER A 1 78 ? 12.689 -9.601 -2.975 1.00 95.50 78 SER A CA 1
ATOM 610 C C . SER A 1 78 ? 12.090 -8.439 -2.174 1.00 95.50 78 SER A C 1
ATOM 612 O O . SER A 1 78 ? 12.363 -7.271 -2.460 1.00 95.50 78 SER A O 1
ATOM 614 N N . LEU A 1 79 ? 11.306 -8.753 -1.146 1.00 96.06 79 LEU A N 1
ATOM 615 C CA . LEU A 1 79 ? 10.759 -7.805 -0.179 1.00 96.06 79 LEU A CA 1
ATOM 616 C C . LEU A 1 79 ? 11.425 -8.019 1.178 1.00 96.06 79 LEU A C 1
ATOM 618 O O . LEU A 1 79 ? 11.684 -9.154 1.576 1.00 96.06 79 LEU A O 1
ATOM 622 N N . VAL A 1 80 ? 11.670 -6.929 1.895 1.00 95.94 80 VAL A N 1
ATOM 623 C CA . VAL A 1 80 ? 12.244 -6.930 3.247 1.00 95.94 80 VAL A CA 1
ATOM 624 C C . VAL A 1 80 ? 11.402 -6.059 4.171 1.00 95.94 80 VAL A C 1
ATOM 626 O O . VAL A 1 80 ? 10.794 -5.094 3.714 1.00 95.94 80 VAL A O 1
ATOM 629 N N . SER A 1 81 ? 11.363 -6.386 5.462 1.00 95.62 81 SER A N 1
ATOM 630 C CA . SER A 1 81 ? 10.671 -5.564 6.460 1.00 95.62 81 SER A CA 1
ATOM 631 C C . SER A 1 81 ? 11.370 -4.225 6.674 1.00 95.62 81 SER A C 1
ATOM 633 O O . SER A 1 81 ? 12.598 -4.134 6.599 1.00 95.62 81 SER A O 1
ATOM 635 N N . THR A 1 82 ? 10.586 -3.195 6.977 1.00 94.31 82 THR A N 1
ATOM 636 C CA . THR A 1 82 ? 11.087 -1.877 7.379 1.00 94.31 82 THR A CA 1
ATOM 637 C C .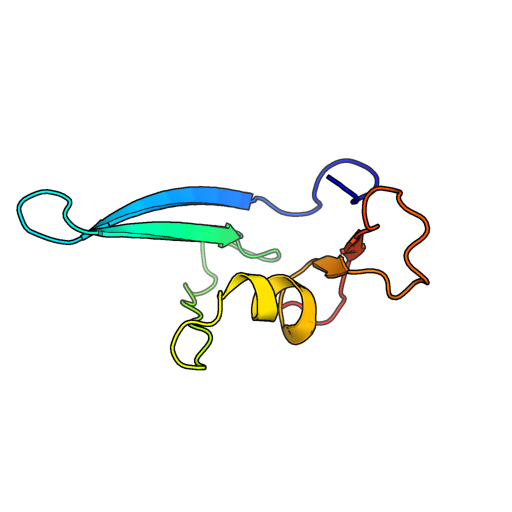 THR A 1 82 ? 10.939 -1.699 8.894 1.00 94.31 82 THR A C 1
ATOM 639 O O . THR A 1 82 ? 10.109 -2.339 9.529 1.00 94.31 82 THR A O 1
ATOM 642 N N . THR A 1 83 ? 11.767 -0.846 9.503 1.00 93.62 83 THR A N 1
ATOM 643 C CA . THR A 1 83 ? 11.685 -0.517 10.944 1.00 93.62 83 THR A CA 1
ATOM 644 C C . THR A 1 83 ? 11.022 0.834 11.217 1.00 93.62 83 THR A C 1
ATOM 646 O O . THR A 1 83 ? 10.964 1.268 12.362 1.00 93.62 83 THR A O 1
ATOM 649 N N . TYR A 1 84 ? 10.588 1.530 10.166 1.00 92.94 84 TYR A N 1
ATOM 650 C CA . TYR A 1 84 ? 10.026 2.884 10.228 1.00 92.94 84 TYR A CA 1
ATOM 651 C C . TYR A 1 84 ? 8.665 2.955 9.527 1.00 92.94 84 TYR A C 1
ATOM 653 O O . TYR A 1 84 ? 8.285 4.012 9.022 1.00 92.94 84 TYR A O 1
ATOM 661 N N . SER A 1 85 ? 7.968 1.813 9.472 1.00 96.62 85 SER A N 1
ATOM 662 C CA . SER A 1 85 ? 6.598 1.732 8.976 1.00 96.62 85 SER A CA 1
ATOM 663 C C . SER A 1 85 ? 5.686 2.676 9.750 1.00 96.62 85 SER A C 1
ATOM 665 O O . SER A 1 85 ? 5.924 2.975 10.921 1.00 96.62 85 SER A O 1
ATOM 667 N N . TRP A 1 86 ? 4.641 3.153 9.085 1.00 97.19 86 TRP A N 1
ATOM 668 C CA . TRP A 1 86 ? 3.573 3.927 9.717 1.00 97.19 86 TRP A CA 1
ATOM 669 C C . TRP A 1 86 ? 2.383 3.062 10.155 1.00 97.19 86 TRP A C 1
ATOM 671 O O . TRP A 1 86 ? 1.374 3.612 10.597 1.00 97.19 86 TRP A O 1
ATOM 681 N N . THR A 1 87 ? 2.485 1.741 9.995 1.00 94.94 87 THR A N 1
ATOM 682 C CA . THR A 1 87 ? 1.488 0.749 10.423 1.00 94.94 87 THR A CA 1
ATOM 683 C C . THR A 1 87 ? 1.750 0.281 11.844 1.00 94.94 87 THR A C 1
ATOM 685 O O . THR A 1 87 ? 2.927 0.093 12.202 1.00 94.94 87 THR A O 1
#

Sequence (87 aa):
PGFEGPLPFELETGYISIGEEDEVQMFYYFIKSENNPQEDPLLIWLTGGPGCSSLFALLFENGPLALKFEVYNGSLPSLVSTTYSWT

pLDDT: mean 95.64, std 2.18, range [88.62, 98.44]